Protein AF-M1ZTK8-F1 (afdb_monomer)

Mean predicted aligned error: 2.83 Å

pLDDT: mean 94.82, std 4.06, range [72.38, 97.5]

Solvent-accessible surface area (b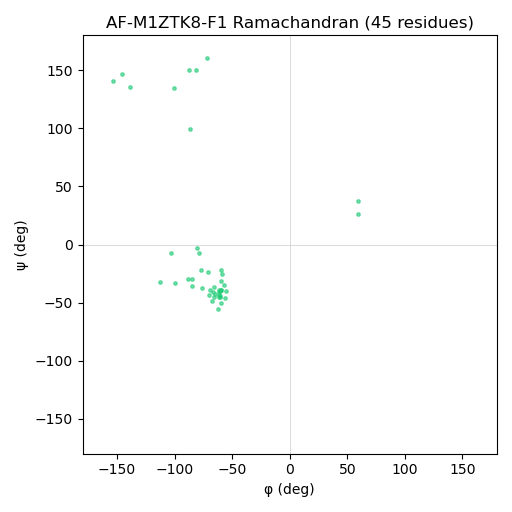ackbone atoms only — not comparable to full-atom values): 3064 Å² total; per-residue (Å²): 133,69,71,80,76,55,52,74,66,57,53,49,49,33,45,74,70,64,77,45,55,72,67,58,52,53,48,51,47,52,54,51,43,72,73,47,34,88,79,66,68,77,73,94,78,88,133

Structure (mmCIF, N/CA/C/O backbone):
data_AF-M1ZTK8-F1
#
_entry.id   AF-M1ZTK8-F1
#
loop_
_atom_site.group_PDB
_atom_site.id
_atom_site.type_symbol
_atom_site.label_atom_id
_atom_site.label_alt_id
_atom_site.label_comp_id
_atom_site.label_asym_id
_atom_site.label_entity_id
_atom_site.label_seq_id
_atom_site.pdbx_PDB_ins_code
_atom_site.Cartn_x
_atom_site.Cartn_y
_atom_site.Cartn_z
_atom_site.occupancy
_atom_site.B_iso_or_equiv
_atom_site.auth_seq_id
_atom_site.auth_comp_id
_atom_site.auth_asym_id
_atom_site.auth_atom_id
_atom_site.pdbx_PDB_model_num
ATOM 1 N N . MET A 1 1 ? -4.181 12.354 0.204 1.00 72.38 1 MET A N 1
ATOM 2 C CA . MET A 1 1 ? -2.893 12.269 0.926 1.00 72.38 1 MET A CA 1
ATOM 3 C C . MET A 1 1 ? -2.091 11.155 0.283 1.00 72.38 1 MET A C 1
ATOM 5 O O . MET A 1 1 ? -2.691 10.152 -0.078 1.00 72.38 1 MET A O 1
ATOM 9 N N . ASP A 1 2 ? -0.797 11.344 0.047 1.00 88.81 2 A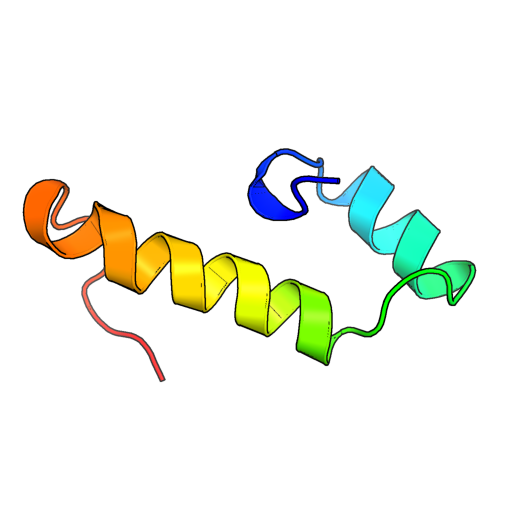SP A N 1
ATOM 10 C CA . ASP A 1 2 ? 0.031 10.305 -0.574 1.00 88.81 2 ASP A CA 1
ATOM 11 C C . ASP A 1 2 ? 0.566 9.367 0.514 1.00 88.81 2 ASP A C 1
ATOM 13 O O . ASP A 1 2 ? 1.523 9.707 1.209 1.00 88.81 2 ASP A O 1
ATOM 17 N N . LEU A 1 3 ? -0.080 8.205 0.675 1.00 93.06 3 LEU A N 1
ATOM 18 C CA . LEU A 1 3 ? 0.276 7.206 1.693 1.00 93.06 3 LEU A CA 1
ATOM 19 C C . LEU A 1 3 ? 1.718 6.707 1.538 1.00 93.06 3 LEU A C 1
ATOM 21 O O . LEU A 1 3 ? 2.340 6.306 2.516 1.00 93.06 3 LEU A O 1
ATOM 25 N N . THR A 1 4 ? 2.277 6.778 0.328 1.00 94.69 4 THR A N 1
ATOM 26 C CA . THR A 1 4 ? 3.630 6.290 0.037 1.00 94.69 4 THR A CA 1
ATOM 27 C C . THR A 1 4 ? 4.740 7.243 0.484 1.00 94.69 4 THR A C 1
ATOM 29 O O . THR A 1 4 ? 5.917 6.888 0.419 1.00 94.69 4 THR A O 1
ATOM 32 N N . LYS A 1 5 ? 4.379 8.451 0.938 1.00 96.06 5 LYS A N 1
ATOM 33 C CA . LYS A 1 5 ? 5.306 9.466 1.465 1.00 96.06 5 LYS A CA 1
ATOM 34 C C . LYS A 1 5 ? 5.298 9.570 2.986 1.00 96.06 5 LYS A C 1
ATOM 36 O O . LYS A 1 5 ? 6.110 10.309 3.534 1.00 96.06 5 LYS A O 1
ATOM 41 N N . LEU A 1 6 ? 4.384 8.866 3.644 1.00 96.44 6 LEU A N 1
ATOM 42 C CA . LEU A 1 6 ? 4.274 8.860 5.094 1.00 96.44 6 LEU A CA 1
ATOM 43 C C . LEU A 1 6 ? 5.289 7.901 5.704 1.00 96.44 6 LEU A C 1
ATOM 45 O O . LEU A 1 6 ? 5.669 6.886 5.115 1.00 96.44 6 LEU A O 1
ATOM 49 N N . THR A 1 7 ? 5.717 8.224 6.913 1.00 96.94 7 THR A N 1
ATOM 50 C CA . THR A 1 7 ? 6.538 7.339 7.727 1.00 96.94 7 THR A CA 1
ATOM 51 C C . THR A 1 7 ? 5.714 6.165 8.253 1.00 96.94 7 THR A C 1
ATOM 53 O O . THR A 1 7 ? 4.487 6.217 8.363 1.00 96.94 7 THR A O 1
ATOM 56 N N . ALA A 1 8 ? 6.401 5.094 8.653 1.00 95.06 8 ALA A N 1
ATOM 57 C CA . ALA A 1 8 ? 5.748 3.940 9.269 1.00 95.06 8 ALA A CA 1
ATOM 58 C C . ALA A 1 8 ? 4.984 4.300 10.560 1.00 95.06 8 ALA A C 1
ATOM 60 O O . ALA A 1 8 ? 3.967 3.677 10.853 1.00 95.06 8 ALA A O 1
ATOM 61 N N . HIS A 1 9 ? 5.455 5.301 11.316 1.00 97.06 9 HIS A N 1
ATOM 62 C CA . HIS A 1 9 ? 4.776 5.774 12.525 1.00 97.06 9 HIS A CA 1
ATOM 63 C C . HIS A 1 9 ? 3.441 6.442 12.184 1.00 97.06 9 HIS A C 1
ATOM 65 O O . HIS A 1 9 ? 2.419 6.053 12.735 1.00 97.06 9 HIS A O 1
ATOM 71 N N . GLU A 1 10 ? 3.427 7.351 11.207 1.00 96.44 10 GLU A N 1
ATOM 72 C CA . GLU A 1 10 ? 2.196 8.017 10.763 1.00 96.44 10 GLU A CA 1
ATOM 73 C C . GLU A 1 10 ? 1.174 7.009 10.223 1.00 96.44 10 GLU A C 1
ATOM 75 O O . GLU A 1 10 ? 0.01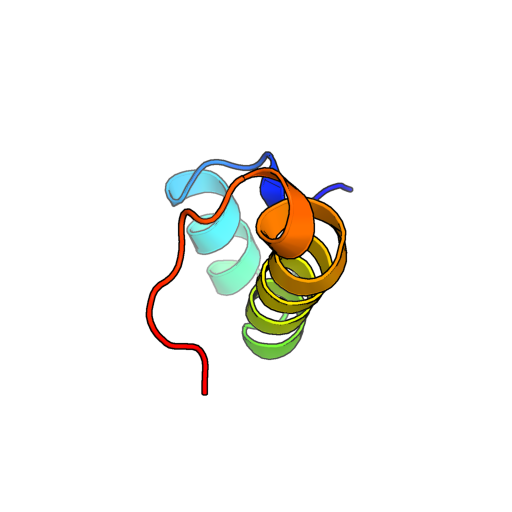2 7.032 10.619 1.00 96.44 10 GLU A O 1
ATOM 80 N N . LEU A 1 11 ? 1.603 6.061 9.383 1.00 96.88 11 LEU A N 1
ATOM 81 C CA . LEU A 1 11 ? 0.715 5.017 8.859 1.00 96.88 11 LEU A CA 1
ATOM 82 C C . LEU A 1 11 ? 0.139 4.132 9.973 1.00 96.88 11 LEU A C 1
ATOM 84 O O . LEU A 1 11 ? -1.034 3.759 9.922 1.00 96.88 11 LEU A O 1
ATOM 88 N N . LYS A 1 12 ? 0.945 3.805 10.990 1.00 96.62 12 LYS A N 1
ATOM 89 C CA . LYS A 1 12 ? 0.507 3.036 12.162 1.00 96.62 12 LYS A CA 1
ATOM 90 C C . LYS A 1 12 ? -0.528 3.803 12.985 1.00 96.62 12 LYS A C 1
ATOM 92 O O . LYS A 1 12 ? -1.508 3.199 13.430 1.00 96.62 12 LYS A O 1
ATOM 97 N N . ASP A 1 13 ? -0.324 5.098 13.185 1.00 97.50 13 ASP A N 1
ATOM 98 C CA . ASP A 1 13 ? -1.254 5.940 13.935 1.00 97.50 13 ASP A CA 1
ATOM 99 C C . ASP A 1 13 ? -2.586 6.063 13.185 1.00 97.50 13 ASP A C 1
ATOM 101 O O . ASP A 1 13 ? -3.640 5.810 13.767 1.00 97.50 13 ASP A O 1
ATOM 105 N N . MET A 1 14 ? -2.550 6.297 11.869 1.00 95.81 14 MET A N 1
ATOM 106 C CA . MET A 1 14 ? -3.751 6.338 11.022 1.00 95.81 14 MET A CA 1
ATOM 107 C C . MET A 1 14 ? -4.520 5.004 11.020 1.00 95.81 14 MET A C 1
ATOM 109 O O . MET A 1 14 ? -5.751 4.993 11.090 1.00 95.81 14 MET A O 1
ATOM 113 N N . LEU A 1 15 ? -3.810 3.868 10.983 1.00 96.50 15 LEU A N 1
ATOM 114 C CA . LEU A 1 15 ? -4.399 2.528 11.128 1.00 96.50 15 LEU A CA 1
ATOM 115 C C . LEU A 1 15 ? -5.085 2.354 12.487 1.00 96.50 15 LEU A C 1
ATOM 117 O O . LEU A 1 15 ? -6.207 1.851 12.561 1.00 96.50 15 LEU A O 1
ATOM 121 N N . SER A 1 16 ? -4.423 2.787 13.562 1.00 96.94 16 SER A N 1
ATOM 122 C CA . SER A 1 16 ? -4.939 2.690 14.934 1.00 96.94 16 SER A CA 1
ATOM 123 C C . SER A 1 16 ? -6.179 3.566 15.130 1.00 96.94 16 SER A C 1
ATOM 125 O O . SER A 1 16 ? -7.141 3.151 15.778 1.00 96.94 16 SER A O 1
ATOM 127 N N . ASN A 1 17 ? -6.187 4.737 14.492 1.00 97.19 17 ASN A N 1
ATOM 128 C CA . ASN A 1 17 ? -7.295 5.688 14.493 1.00 97.19 17 ASN A CA 1
ATOM 129 C C . ASN A 1 17 ? -8.417 5.323 13.505 1.00 97.19 17 ASN A C 1
ATOM 131 O O . ASN A 1 17 ? -9.445 5.995 13.482 1.00 97.19 17 ASN A O 1
ATOM 135 N N . LYS A 1 18 ? -8.261 4.245 12.718 1.00 95.12 18 LYS A N 1
ATOM 136 C CA . LYS A 1 18 ? -9.205 3.802 11.672 1.00 95.12 18 LYS A CA 1
ATOM 137 C C . LYS A 1 18 ? -9.452 4.848 10.576 1.00 95.12 18 LYS A C 1
ATOM 139 O O . LYS A 1 18 ? -10.502 4.838 9.938 1.00 95.12 18 LYS A O 1
ATOM 144 N N . GL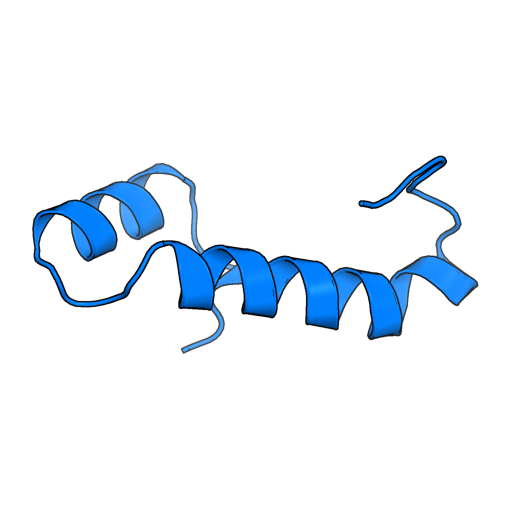U A 1 19 ? -8.483 5.727 10.346 1.00 95.75 19 GLU A N 1
ATOM 145 C CA . GLU A 1 19 ? -8.522 6.745 9.288 1.00 95.75 19 GLU A CA 1
ATOM 146 C C . GLU A 1 19 ? -8.218 6.147 7.910 1.00 95.75 19 GLU A C 1
ATOM 148 O O . GLU A 1 19 ? -8.596 6.711 6.886 1.00 95.75 19 GLU A O 1
ATOM 153 N N . VAL A 1 20 ? -7.544 4.994 7.886 1.00 94.94 20 VAL A N 1
ATOM 154 C CA . VAL A 1 20 ? -7.173 4.256 6.678 1.00 94.94 20 VAL A CA 1
ATOM 155 C C . VAL A 1 20 ? -7.221 2.752 6.944 1.00 94.94 20 VAL A C 1
ATOM 157 O O . VAL A 1 20 ? -6.921 2.291 8.050 1.00 94.94 20 VAL A O 1
ATOM 160 N N . LYS A 1 21 ? -7.584 1.960 5.934 1.00 96.69 21 LYS A N 1
ATOM 161 C CA . LYS A 1 21 ? -7.514 0.496 5.999 1.00 96.69 21 LYS A CA 1
ATOM 162 C C . LYS A 1 21 ? -6.139 -0.012 5.576 1.00 96.69 21 LYS A C 1
ATOM 164 O O . LYS A 1 21 ? -5.497 0.546 4.691 1.00 96.69 21 LYS A O 1
ATOM 169 N N . ALA A 1 22 ? -5.732 -1.152 6.133 1.00 95.81 22 ALA A N 1
ATOM 170 C CA . ALA A 1 22 ? -4.504 -1.834 5.721 1.00 95.81 22 ALA A CA 1
ATOM 171 C C . ALA A 1 22 ? -4.479 -2.122 4.207 1.00 95.81 22 ALA A C 1
ATOM 173 O O . ALA A 1 22 ? -3.462 -1.911 3.557 1.00 95.81 22 ALA A O 1
ATOM 174 N N . GLU A 1 23 ? -5.621 -2.516 3.637 1.00 96.81 23 GLU A N 1
ATOM 175 C CA . GLU A 1 23 ? -5.782 -2.747 2.195 1.00 96.81 23 GLU A CA 1
ATOM 176 C C . GLU A 1 23 ? -5.484 -1.498 1.351 1.00 96.81 23 GLU A C 1
ATOM 178 O O . GLU A 1 23 ? -4.862 -1.603 0.296 1.00 96.81 23 GLU A O 1
ATOM 183 N N . GLU A 1 24 ? -5.888 -0.313 1.816 1.00 95.69 24 GLU A N 1
ATOM 184 C CA . GLU A 1 24 ? -5.662 0.951 1.105 1.00 95.69 24 GLU A CA 1
ATOM 185 C C . GLU A 1 24 ? -4.181 1.333 1.107 1.00 95.69 24 GLU A C 1
ATOM 187 O O . GLU A 1 24 ? -3.658 1.775 0.083 1.00 95.69 24 GLU A O 1
ATOM 192 N N . ILE A 1 25 ? -3.489 1.102 2.229 1.00 96.19 25 ILE A N 1
ATOM 193 C CA . ILE A 1 25 ? -2.038 1.286 2.327 1.00 96.19 25 ILE A CA 1
ATOM 194 C C . ILE A 1 25 ? -1.343 0.333 1.358 1.00 96.19 25 ILE A C 1
ATOM 196 O O . ILE A 1 25 ? -0.598 0.785 0.489 1.00 96.19 25 ILE A O 1
ATOM 200 N N . THR A 1 26 ? -1.615 -0.970 1.453 1.00 96.31 26 THR A N 1
ATOM 201 C CA . THR A 1 26 ? -0.983 -1.975 0.589 1.00 96.31 26 THR A CA 1
ATOM 202 C C . THR A 1 26 ? -1.200 -1.656 -0.886 1.00 96.31 26 THR A C 1
ATOM 204 O O . THR A 1 26 ? -0.241 -1.643 -1.657 1.00 96.31 26 THR A O 1
ATOM 207 N N . LYS A 1 27 ? -2.432 -1.314 -1.278 1.00 96.81 27 LYS A N 1
ATOM 208 C CA . LYS A 1 27 ? -2.749 -0.944 -2.658 1.00 96.81 27 LYS A CA 1
ATOM 209 C C . LYS A 1 27 ? -1.968 0.287 -3.121 1.00 96.81 27 LYS A C 1
ATOM 211 O O . LYS A 1 27 ? -1.392 0.250 -4.201 1.00 96.81 27 LYS A O 1
ATOM 216 N N . ALA A 1 28 ? -1.872 1.336 -2.302 1.00 96.62 28 ALA A N 1
ATOM 217 C CA . ALA A 1 28 ? -1.115 2.537 -2.657 1.00 96.62 28 ALA A CA 1
ATOM 218 C C . ALA A 1 28 ? 0.374 2.244 -2.920 1.00 96.62 28 ALA A C 1
ATOM 220 O O . ALA A 1 28 ? 0.961 2.793 -3.856 1.00 96.62 28 ALA A O 1
ATOM 221 N N . PHE A 1 29 ? 0.989 1.359 -2.128 1.00 96.19 29 PHE A N 1
ATOM 222 C CA . PHE A 1 29 ? 2.373 0.942 -2.357 1.00 96.19 29 PHE A CA 1
ATOM 223 C C . PHE A 1 29 ? 2.518 0.070 -3.610 1.00 96.19 29 PHE A C 1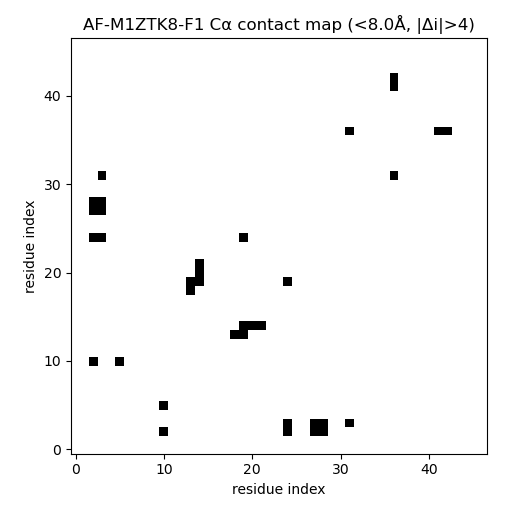
ATOM 225 O O . PHE A 1 29 ? 3.424 0.325 -4.404 1.00 96.19 29 PHE A O 1
ATOM 232 N N . LEU A 1 30 ? 1.622 -0.898 -3.835 1.00 96.50 30 LEU A N 1
ATOM 233 C CA . LEU A 1 30 ? 1.628 -1.732 -5.045 1.00 96.50 30 LEU A CA 1
ATOM 234 C C . LEU A 1 30 ? 1.438 -0.897 -6.320 1.00 96.50 30 LEU A C 1
ATOM 236 O O . LEU A 1 30 ? 2.181 -1.069 -7.285 1.00 96.50 30 LEU A O 1
ATOM 240 N N . ASP A 1 31 ? 0.512 0.062 -6.308 1.00 96.06 31 ASP A N 1
ATOM 241 C CA . ASP A 1 31 ? 0.265 0.965 -7.436 1.00 96.06 31 ASP A CA 1
ATOM 242 C C . ASP A 1 31 ? 1.513 1.802 -7.764 1.00 96.06 31 ASP A C 1
ATOM 244 O O . ASP A 1 31 ? 1.880 1.968 -8.931 1.00 96.06 31 ASP A O 1
ATOM 248 N N . ARG A 1 32 ? 2.227 2.282 -6.738 1.00 95.44 32 ARG A N 1
ATOM 249 C CA . ARG A 1 32 ? 3.489 3.011 -6.922 1.00 95.44 32 ARG A CA 1
ATOM 250 C C . ARG A 1 32 ? 4.595 2.126 -7.490 1.00 95.44 32 ARG A C 1
ATOM 252 O O . ARG A 1 32 ? 5.347 2.593 -8.346 1.00 95.44 32 ARG A O 1
ATOM 259 N N . ILE A 1 33 ? 4.706 0.882 -7.024 1.00 95.8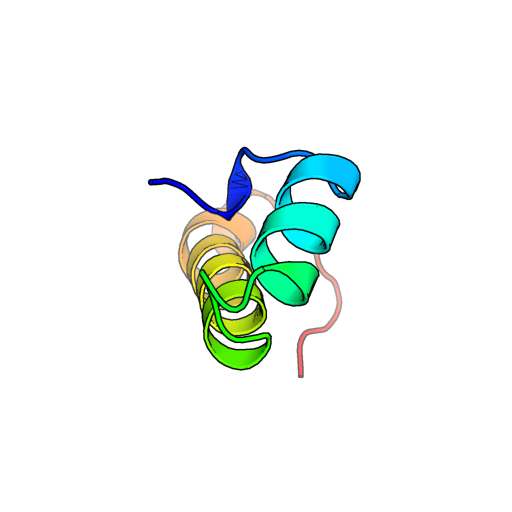1 33 ILE A N 1
ATOM 260 C CA . ILE A 1 33 ? 5.667 -0.089 -7.563 1.00 95.81 33 ILE A CA 1
ATOM 261 C C . ILE A 1 33 ? 5.376 -0.313 -9.050 1.00 95.81 33 ILE A C 1
ATOM 263 O O . ILE A 1 33 ? 6.260 -0.096 -9.873 1.00 95.81 33 ILE A O 1
ATOM 267 N N . ASN A 1 34 ? 4.124 -0.600 -9.416 1.00 94.62 34 ASN A N 1
ATOM 268 C CA . ASN A 1 34 ? 3.715 -0.801 -10.810 1.00 94.62 34 ASN A CA 1
ATOM 269 C C . ASN A 1 34 ? 4.038 0.402 -11.717 1.00 94.62 34 ASN A C 1
ATOM 271 O O . ASN A 1 34 ? 4.387 0.228 -12.884 1.00 94.62 34 ASN A O 1
ATOM 275 N N . LEU A 1 35 ? 3.945 1.627 -11.191 1.00 95.12 35 LEU A N 1
ATOM 276 C CA . LEU A 1 35 ? 4.216 2.850 -11.951 1.00 95.12 35 LEU A CA 1
ATOM 277 C C . LEU A 1 35 ? 5.715 3.112 -12.175 1.00 95.12 35 LEU A C 1
ATOM 279 O O . LEU A 1 35 ? 6.104 3.653 -13.214 1.00 95.12 35 LEU A O 1
ATOM 283 N N . VAL A 1 36 ? 6.555 2.800 -11.186 1.00 96.12 36 VAL A N 1
ATOM 284 C CA . VAL A 1 36 ? 7.939 3.302 -11.123 1.00 96.12 36 VAL A CA 1
ATOM 285 C C . VAL A 1 36 ? 8.976 2.195 -11.308 1.00 96.12 36 VAL A C 1
ATOM 287 O O . VAL A 1 36 ? 10.040 2.443 -11.881 1.00 96.12 36 VAL A O 1
ATOM 290 N N . ASP A 1 37 ? 8.683 0.975 -10.869 1.00 95.75 37 ASP A N 1
ATOM 291 C CA . ASP A 1 37 ? 9.680 -0.089 -10.771 1.00 95.75 37 ASP A CA 1
ATOM 292 C C . ASP A 1 37 ? 10.130 -0.632 -12.128 1.00 95.75 37 ASP A C 1
ATOM 294 O O . ASP A 1 37 ? 11.278 -1.027 -12.271 1.00 95.75 37 ASP A O 1
ATOM 298 N N . ASN A 1 38 ? 9.314 -0.503 -13.179 1.00 91.50 38 ASN A N 1
ATOM 299 C CA . ASN A 1 38 ? 9.745 -0.827 -14.545 1.00 91.50 38 ASN A CA 1
ATOM 300 C C . ASN A 1 38 ? 10.960 0.010 -15.012 1.00 91.50 38 ASN A C 1
ATOM 302 O O . ASN A 1 38 ? 11.674 -0.370 -15.934 1.00 91.50 38 ASN A O 1
ATOM 306 N N . LYS A 1 39 ? 11.198 1.175 -14.394 1.00 95.56 39 LYS A N 1
ATOM 307 C CA . LYS A 1 39 ? 12.364 2.026 -14.681 1.00 95.56 39 LYS A CA 1
ATOM 308 C C . LYS A 1 39 ? 13.484 1.854 -13.663 1.00 95.56 39 LYS A C 1
ATOM 310 O O . LYS A 1 39 ? 14.643 2.036 -14.016 1.00 95.56 39 LYS A O 1
ATOM 315 N N . LEU A 1 40 ? 13.132 1.585 -12.406 1.00 96.25 40 LEU A N 1
ATOM 316 C CA . LEU A 1 40 ? 14.097 1.474 -11.314 1.00 96.25 40 LEU A CA 1
ATOM 317 C C . LEU A 1 40 ? 14.718 0.076 -11.213 1.00 96.25 40 LEU A C 1
ATOM 319 O O . LEU A 1 40 ? 15.891 -0.025 -10.869 1.00 96.25 40 LEU A O 1
ATOM 323 N N . GLY A 1 41 ? 13.944 -0.976 -11.491 1.00 94.06 41 GLY A N 1
ATOM 324 C CA . GLY A 1 41 ? 14.348 -2.370 -11.312 1.00 94.06 41 GLY A CA 1
ATOM 325 C C . GLY A 1 41 ? 14.728 -2.695 -9.865 1.00 94.06 41 GLY A C 1
ATOM 326 O O . GLY A 1 41 ? 15.707 -3.401 -9.637 1.00 94.06 41 GLY A O 1
ATOM 327 N N . ALA A 1 42 ? 14.020 -2.125 -8.888 1.00 96.31 42 ALA A N 1
ATOM 328 C CA . ALA A 1 42 ? 14.340 -2.259 -7.471 1.00 96.31 42 ALA A CA 1
ATOM 329 C C . ALA A 1 42 ? 13.745 -3.529 -6.843 1.00 96.31 42 ALA A C 1
ATOM 331 O O . ALA A 1 42 ? 14.331 -4.062 -5.898 1.00 96.31 42 ALA A O 1
ATOM 332 N N . TYR A 1 43 ? 12.605 -4.023 -7.339 1.00 95.12 43 TYR A N 1
ATOM 333 C CA . TYR A 1 43 ? 11.961 -5.230 -6.819 1.00 95.12 43 TYR A CA 1
ATOM 334 C C . TYR A 1 43 ? 12.261 -6.448 -7.701 1.00 95.12 43 TYR A C 1
ATOM 336 O O . TYR A 1 43 ? 12.159 -6.404 -8.922 1.00 95.12 43 TYR A O 1
ATOM 344 N N . LEU A 1 44 ? 12.610 -7.572 -7.066 1.00 94.62 44 LEU A N 1
ATOM 345 C CA . LEU A 1 44 ? 12.803 -8.857 -7.754 1.00 94.62 44 LEU A CA 1
ATOM 346 C C . LEU A 1 44 ? 11.501 -9.664 -7.869 1.00 94.62 44 LEU A C 1
ATOM 348 O O . LEU A 1 44 ? 11.342 -10.450 -8.799 1.00 94.62 44 LEU A O 1
ATOM 352 N N . TYR A 1 45 ? 10.587 -9.502 -6.909 1.00 94.50 45 TYR A N 1
ATOM 353 C CA . TYR A 1 45 ? 9.320 -10.228 -6.839 1.00 94.50 45 TYR A CA 1
ATOM 354 C C . TYR A 1 45 ? 8.263 -9.413 -6.083 1.00 94.50 45 TYR A C 1
ATOM 356 O O . TYR A 1 45 ?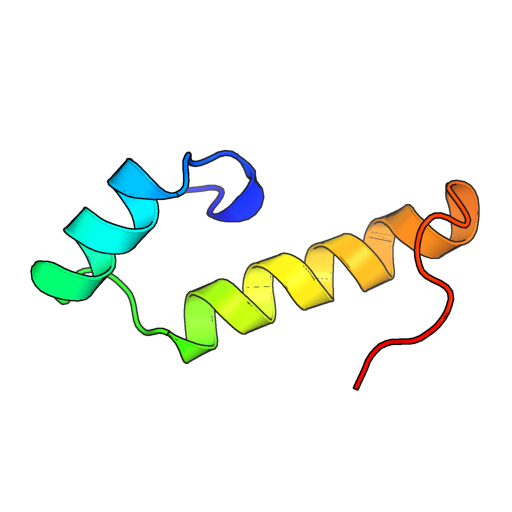 8.577 -8.776 -5.076 1.00 94.50 45 TYR A O 1
ATOM 364 N N . VAL A 1 46 ? 7.018 -9.459 -6.565 1.00 92.56 46 VAL A N 1
ATO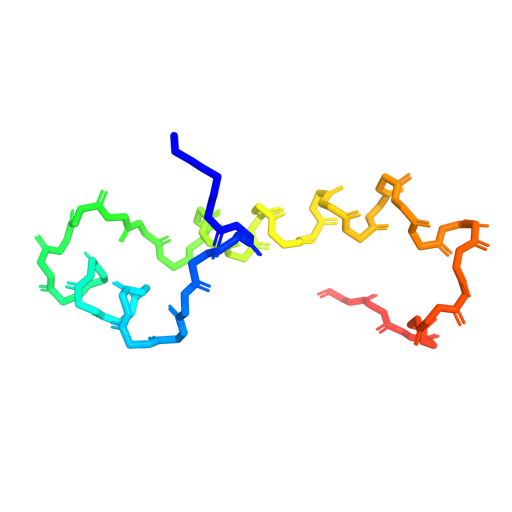M 365 C CA . VAL A 1 46 ? 5.834 -8.818 -5.970 1.00 92.56 46 VAL A CA 1
ATOM 366 C C . VAL A 1 46 ? 4.660 -9.801 -6.087 1.00 92.56 46 VAL A C 1
ATOM 368 O O . VAL A 1 46 ? 4.498 -10.415 -7.143 1.00 92.56 46 VAL A O 1
ATOM 371 N N . SER A 1 47 ? 3.867 -9.963 -5.019 1.00 83.25 47 SER A N 1
ATOM 372 C CA . SER A 1 47 ? 2.725 -10.897 -4.920 1.00 83.25 47 SER A CA 1
ATOM 373 C C . SER A 1 47 ? 1.492 -10.252 -4.315 1.00 83.25 47 SER A C 1
ATOM 375 O O . SER A 1 47 ? 1.690 -9.520 -3.317 1.00 83.25 47 SER A O 1
#

Foldseek 3Di:
DQLVPDDPVVVVVCVVVVVDDPVRSVVSVVVVCVVPCVPVVPDPDDD

Sequence (47 aa):
MDLTKLTAHELKDMLSNKEVKAEEITKAFLDRINLVDNKLGAYLYVS

Radius of gyration: 12.0 Å; Cα contacts (8 Å, |Δi|>4): 18; chains: 1; bounding box: 24×23×30 Å

Nearest PDB structures (foldseek):
  5o6u-assembly1_B  TM=6.347E-01  e=8.268E+00  Shewanella putrefaciens CN-32

Organism: NCBI:tx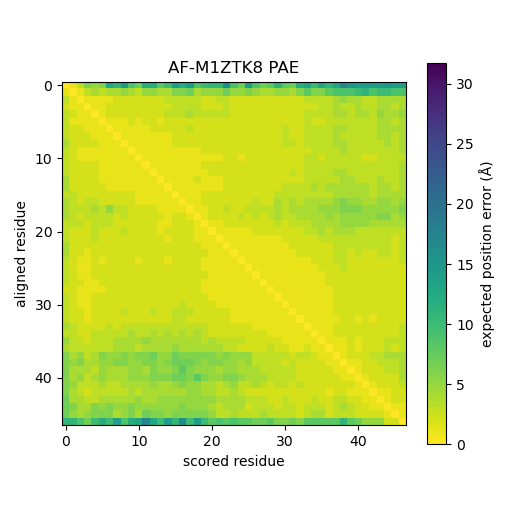id1232189

Secondary structure (DSSP, 8-state):
--GGGS-HHHHHHHHHTTSS-HHHHHHHHHHHHHHHHHHH---S---

InterPro domains:
  IPR036928 Amidase signature (AS) superfamily [G3DSA:3.90.1300.10] (1-47)
  IPR036928 Amidase signature (AS) superfamily [SSF75304] (1-46)